Protein AF-A0A7V9H832-F1 (afdb_monomer_lite)

Foldseek 3Di:
DPQLLVVLLVVQLVQPPDKDFLVRSLCVQCVNPDDPVSSPSNVVSQVVCCVVQQWPDDPRIIHGHPVNNVVVVVVVD

Secondary structure (DSSP, 8-state):
---HHHHHHHHHHHTTT--EEHHHHHHHHTTT---HHHHHHHHHHHHHHHHTTSEEEETTEEEE-HHHHHHHHHHH-

Radius of gyration: 11.94 Å; chains: 1; bounding box: 34×20×27 Å

Sequence (77 aa):
MSDPRLAVLELLLDHHPGLLAVDEVIREMTSGAETFAARDPIEVALRELVEAGLAHRLGAFVFASHAAAGFHQMRQD

Structure (mmCIF, N/CA/C/O backbone):
data_AF-A0A7V9H832-F1
#
_entry.id   AF-A0A7V9H832-F1
#
loop_
_atom_site.group_PDB
_atom_site.id
_atom_site.type_symbol
_atom_site.label_atom_id
_atom_site.label_alt_id
_atom_site.label_comp_id
_atom_site.label_asym_id
_atom_site.label_entity_id
_atom_site.label_seq_id
_atom_site.pdbx_PDB_ins_code
_atom_site.Cartn_x
_atom_site.Cartn_y
_atom_site.Cartn_z
_atom_site.occupancy
_atom_site.B_iso_or_equiv
_atom_site.auth_seq_id
_atom_site.auth_comp_id
_atom_site.auth_asym_id
_atom_site.auth_atom_id
_atom_site.pdbx_PDB_model_num
ATOM 1 N N . MET A 1 1 ? 4.794 1.739 16.926 1.00 55.56 1 MET A N 1
ATOM 2 C CA . MET A 1 1 ? 3.891 1.363 15.820 1.00 55.56 1 MET A CA 1
ATOM 3 C C . MET A 1 1 ? 4.749 1.376 14.568 1.00 55.56 1 MET A C 1
ATOM 5 O O . MET A 1 1 ? 5.433 2.376 14.385 1.00 55.56 1 MET A O 1
ATOM 9 N N . SER A 1 2 ? 4.847 0.267 13.827 1.00 71.00 2 SER A N 1
ATOM 10 C CA . SER A 1 2 ? 5.634 0.239 12.579 1.00 71.00 2 SER A CA 1
ATOM 11 C C . SER A 1 2 ? 5.068 1.276 11.596 1.00 71.00 2 SER A C 1
ATOM 13 O O . SER A 1 2 ? 3.866 1.535 11.653 1.00 71.00 2 SER A O 1
ATOM 15 N N . ASP A 1 3 ? 5.902 1.903 10.757 1.00 89.31 3 ASP A N 1
ATOM 16 C CA . ASP A 1 3 ? 5.441 2.866 9.738 1.00 89.31 3 ASP A CA 1
ATOM 17 C C . ASP A 1 3 ? 4.450 2.152 8.795 1.00 89.31 3 ASP A C 1
ATOM 19 O O . ASP A 1 3 ? 4.855 1.194 8.128 1.00 89.31 3 ASP A O 1
ATOM 23 N N . PRO A 1 4 ? 3.169 2.573 8.725 1.00 91.56 4 PRO A N 1
ATOM 24 C CA . PRO A 1 4 ? 2.165 1.925 7.884 1.00 91.56 4 PRO A CA 1
ATOM 25 C C . PRO A 1 4 ? 2.573 1.822 6.413 1.00 91.56 4 PRO A C 1
ATOM 27 O O . PRO A 1 4 ? 2.231 0.842 5.761 1.00 91.56 4 PRO A O 1
ATOM 30 N N . ARG A 1 5 ? 3.350 2.780 5.887 1.00 95.00 5 ARG A N 1
ATOM 31 C CA . ARG A 1 5 ? 3.851 2.712 4.507 1.00 95.00 5 ARG A CA 1
ATOM 32 C C . ARG A 1 5 ? 4.830 1.577 4.306 1.00 95.00 5 ARG A C 1
ATOM 34 O O . ARG A 1 5 ? 4.739 0.885 3.301 1.00 95.00 5 ARG A O 1
ATOM 41 N N . LEU A 1 6 ? 5.768 1.411 5.238 1.00 94.44 6 LEU A N 1
ATOM 42 C CA . LEU A 1 6 ? 6.775 0.363 5.136 1.00 94.44 6 LEU A CA 1
ATOM 43 C C . LEU A 1 6 ? 6.096 -1.003 5.171 1.00 94.44 6 LEU A C 1
ATOM 45 O O . LEU A 1 6 ? 6.319 -1.810 4.279 1.00 94.44 6 LEU A O 1
ATOM 49 N N . ALA A 1 7 ? 5.196 -1.210 6.130 1.00 94.75 7 ALA A N 1
ATOM 50 C CA . ALA A 1 7 ? 4.520 -2.490 6.285 1.00 94.75 7 ALA A CA 1
ATOM 51 C C . ALA A 1 7 ? 3.567 -2.807 5.113 1.00 94.75 7 ALA A C 1
ATOM 53 O O . ALA A 1 7 ? 3.515 -3.943 4.650 1.00 94.75 7 ALA A O 1
ATOM 54 N N . VAL A 1 8 ? 2.856 -1.806 4.574 1.00 96.50 8 VAL A N 1
ATOM 55 C CA . VAL A 1 8 ? 2.051 -1.988 3.353 1.00 96.50 8 VAL A CA 1
ATOM 56 C C . VAL A 1 8 ? 2.945 -2.300 2.153 1.00 96.50 8 VAL A C 1
ATOM 58 O O . VAL A 1 8 ? 2.622 -3.190 1.374 1.00 96.50 8 VAL A O 1
ATOM 61 N N . LEU A 1 9 ? 4.068 -1.596 1.988 1.00 96.81 9 LEU A N 1
ATOM 62 C CA . LEU A 1 9 ? 4.989 -1.850 0.883 1.00 96.81 9 LEU A CA 1
ATOM 63 C C . LEU A 1 9 ? 5.588 -3.260 0.960 1.00 96.81 9 LEU A C 1
ATOM 65 O O . LEU A 1 9 ? 5.625 -3.938 -0.060 1.00 96.81 9 LEU A O 1
ATOM 69 N N . GLU A 1 10 ? 6.004 -3.709 2.144 1.00 95.75 10 GLU A N 1
ATOM 70 C CA . GLU A 1 10 ? 6.488 -5.076 2.386 1.00 95.75 10 GLU A CA 1
ATOM 71 C C . GLU A 1 10 ? 5.430 -6.111 1.988 1.00 95.75 10 GLU A C 1
ATOM 73 O O . GLU A 1 10 ? 5.715 -6.987 1.175 1.00 95.75 10 GLU A O 1
ATOM 78 N N . LEU A 1 11 ? 4.178 -5.935 2.426 1.00 96.25 11 LEU A N 1
ATOM 79 C CA . LEU A 1 11 ? 3.078 -6.816 2.031 1.00 96.25 11 LEU A CA 1
ATOM 80 C C . LEU A 1 11 ? 2.896 -6.880 0.504 1.00 96.25 11 LEU A C 1
ATOM 82 O O . LEU A 1 11 ? 2.708 -7.963 -0.052 1.00 96.25 11 LEU A O 1
ATOM 86 N N . LEU A 1 12 ? 2.948 -5.737 -0.190 1.00 97.56 12 LEU A N 1
ATOM 87 C CA . LEU A 1 12 ? 2.822 -5.695 -1.652 1.00 97.56 12 LEU A CA 1
ATOM 88 C C . LEU A 1 12 ? 4.018 -6.344 -2.366 1.00 97.56 12 LEU A C 1
ATOM 90 O O . LEU A 1 12 ? 3.843 -6.921 -3.439 1.00 97.56 12 LEU A O 1
ATOM 94 N N . LEU A 1 13 ? 5.222 -6.226 -1.803 1.00 96.62 13 LEU A N 1
ATOM 95 C CA . LEU A 1 13 ? 6.444 -6.824 -2.342 1.00 96.62 13 LEU A CA 1
ATOM 96 C C . LEU A 1 13 ? 6.447 -8.345 -2.169 1.00 96.62 13 LEU A C 1
ATOM 98 O O . LEU A 1 13 ? 6.786 -9.046 -3.119 1.00 96.62 13 LEU A O 1
ATOM 102 N N . ASP A 1 14 ? 5.987 -8.849 -1.024 1.00 95.50 14 ASP A N 1
ATOM 103 C CA . ASP A 1 14 ? 5.858 -10.287 -0.751 1.00 95.50 14 ASP A CA 1
ATOM 104 C C . ASP A 1 14 ? 4.867 -10.978 -1.698 1.00 95.50 14 ASP A C 1
ATOM 106 O O . ASP A 1 14 ? 4.999 -12.163 -2.002 1.00 95.50 14 ASP A O 1
ATOM 110 N N . HIS A 1 15 ? 3.881 -10.228 -2.197 1.00 95.06 15 HIS A N 1
ATOM 111 C CA . HIS A 1 15 ? 2.897 -10.725 -3.154 1.00 95.06 15 HIS A CA 1
ATOM 112 C C . HIS A 1 15 ? 3.281 -10.462 -4.612 1.00 95.06 15 HIS A C 1
ATOM 114 O O . HIS A 1 15 ? 2.563 -10.919 -5.500 1.00 95.06 15 HIS A O 1
ATOM 120 N N . HIS A 1 16 ? 4.380 -9.755 -4.901 1.00 92.00 16 HIS A N 1
ATOM 121 C CA . HIS A 1 16 ? 4.777 -9.423 -6.271 1.00 92.00 16 HIS A CA 1
ATOM 122 C C . HIS A 1 16 ? 5.088 -10.696 -7.091 1.00 92.00 16 HIS A C 1
ATOM 124 O O . HIS A 1 16 ? 5.797 -11.576 -6.604 1.00 92.00 16 HIS A O 1
ATOM 130 N N . PRO A 1 17 ? 4.614 -10.814 -8.352 1.00 93.00 17 PRO A N 1
ATOM 131 C CA . PRO A 1 17 ? 3.936 -9.803 -9.180 1.00 93.00 17 PRO A CA 1
ATOM 132 C C . PRO A 1 17 ? 2.399 -9.770 -9.071 1.00 93.00 17 PRO A C 1
ATOM 134 O O . PRO A 1 17 ? 1.730 -9.213 -9.940 1.00 93.00 17 PRO A O 1
ATOM 137 N N . GLY A 1 18 ? 1.825 -10.382 -8.040 1.00 95.31 18 GLY A N 1
ATOM 1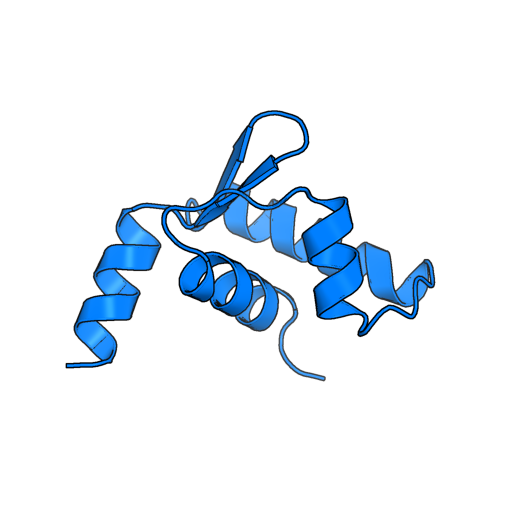38 C CA . GLY A 1 18 ? 0.392 -10.413 -7.771 1.00 95.31 18 GLY A CA 1
ATOM 139 C C . GLY A 1 18 ? -0.218 -9.054 -7.417 1.00 95.31 18 GLY A C 1
ATOM 140 O O . GLY A 1 18 ? 0.460 -8.110 -7.008 1.00 95.31 18 GLY A O 1
ATOM 141 N N . LEU A 1 19 ? -1.539 -8.975 -7.592 1.00 96.69 19 LEU A N 1
ATOM 142 C CA . LEU A 1 19 ? -2.368 -7.836 -7.215 1.00 96.69 19 LEU A CA 1
ATOM 143 C C . LEU A 1 19 ? -3.176 -8.208 -5.973 1.00 96.69 19 LEU A C 1
ATOM 145 O O . LEU A 1 19 ? -3.740 -9.300 -5.926 1.00 96.69 19 LEU A O 1
ATOM 149 N N . LEU A 1 20 ? -3.284 -7.284 -5.021 1.00 97.69 20 LEU A N 1
ATOM 150 C CA . LEU A 1 20 ? -4.162 -7.419 -3.859 1.00 97.69 20 LEU A CA 1
ATOM 151 C C . LEU A 1 20 ? -5.337 -6.458 -3.983 1.00 97.69 20 LEU A C 1
ATOM 153 O O . LEU A 1 20 ? -5.168 -5.314 -4.417 1.00 97.69 20 LEU A O 1
ATOM 157 N N . ALA A 1 21 ? -6.534 -6.891 -3.595 1.00 97.50 21 ALA A N 1
ATOM 158 C CA . ALA A 1 21 ? -7.629 -5.954 -3.395 1.00 97.50 21 ALA A CA 1
ATOM 159 C C . ALA A 1 21 ? -7.309 -5.035 -2.205 1.00 97.50 21 ALA A C 1
ATOM 161 O O . ALA A 1 21 ? -6.697 -5.455 -1.224 1.00 97.50 21 ALA A O 1
ATOM 162 N N . VAL A 1 22 ? -7.749 -3.776 -2.252 1.00 95.81 22 VAL A N 1
ATOM 163 C CA . VAL A 1 22 ? -7.546 -2.829 -1.136 1.00 95.81 22 VAL A CA 1
ATOM 164 C C . VAL A 1 22 ? -8.132 -3.374 0.173 1.00 95.81 22 VAL A C 1
ATOM 166 O O . VAL A 1 22 ? -7.496 -3.256 1.217 1.00 95.81 22 VAL A O 1
ATOM 169 N N . ASP A 1 23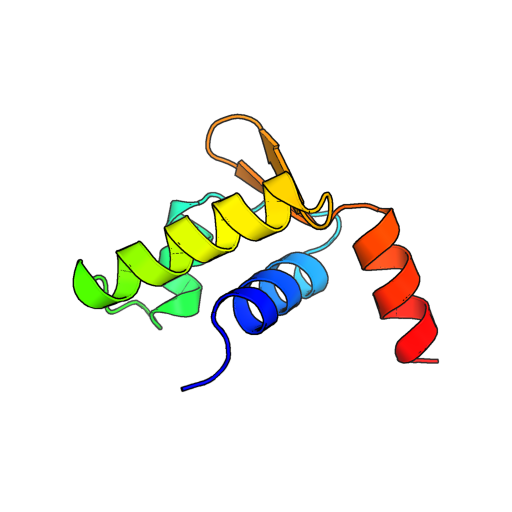 ? -9.295 -4.028 0.115 1.00 94.19 23 ASP A N 1
ATOM 170 C CA . ASP A 1 23 ? -9.909 -4.652 1.293 1.00 94.19 23 ASP A CA 1
ATOM 171 C C . ASP A 1 23 ? -9.077 -5.835 1.823 1.00 94.19 23 ASP A C 1
ATOM 173 O O . ASP A 1 23 ? -9.006 -6.041 3.032 1.00 94.19 23 ASP A O 1
ATOM 177 N N . GLU A 1 24 ? -8.380 -6.574 0.953 1.00 95.12 24 GLU A N 1
ATOM 178 C CA . GLU A 1 24 ? -7.447 -7.623 1.386 1.00 95.12 24 GLU A CA 1
ATOM 179 C C . GLU A 1 24 ? -6.246 -7.013 2.106 1.00 95.12 24 GLU A C 1
ATOM 181 O O . GLU A 1 24 ? -5.917 -7.459 3.199 1.00 95.12 24 GLU A O 1
ATOM 186 N N . VAL A 1 25 ? -5.654 -5.940 1.570 1.00 95.44 25 VAL A N 1
ATOM 187 C CA . VAL A 1 25 ? -4.566 -5.214 2.250 1.00 95.44 25 VAL A CA 1
ATOM 188 C C . VAL A 1 25 ? -5.006 -4.753 3.638 1.00 95.44 25 VAL A C 1
ATOM 190 O O . VAL A 1 25 ? -4.291 -4.969 4.611 1.00 95.44 25 VAL A O 1
ATOM 193 N N . ILE A 1 26 ? -6.195 -4.155 3.757 1.00 93.25 26 ILE A N 1
ATOM 194 C CA . ILE A 1 26 ? -6.727 -3.709 5.051 1.00 93.25 26 ILE A CA 1
ATOM 195 C C . ILE A 1 26 ? -6.888 -4.896 6.007 1.00 93.25 26 ILE A C 1
ATOM 197 O O . ILE A 1 26 ? -6.468 -4.814 7.163 1.00 93.25 26 ILE A O 1
ATOM 201 N N . ARG A 1 27 ? -7.449 -6.013 5.538 1.00 91.56 27 ARG A N 1
ATOM 202 C CA . ARG A 1 27 ? -7.654 -7.207 6.362 1.00 91.56 27 ARG A CA 1
ATOM 203 C C . ARG A 1 27 ? -6.335 -7.787 6.872 1.00 91.56 27 ARG A C 1
ATOM 205 O O . ARG A 1 27 ? -6.224 -8.046 8.070 1.00 91.56 27 ARG A O 1
ATOM 212 N N . GLU A 1 28 ? -5.341 -7.950 6.001 1.00 92.31 28 GLU A N 1
ATOM 213 C CA . GLU A 1 28 ? -4.027 -8.484 6.382 1.00 92.31 28 GLU A CA 1
ATOM 214 C C . GLU A 1 28 ? -3.322 -7.553 7.384 1.00 92.31 28 GLU A C 1
ATOM 216 O O . GLU A 1 28 ? -2.864 -7.984 8.444 1.00 92.31 28 GLU A O 1
ATOM 221 N N . MET A 1 29 ? -3.332 -6.244 7.120 1.00 91.19 29 MET A N 1
ATOM 222 C CA . MET A 1 29 ? -2.665 -5.238 7.957 1.00 91.19 29 MET A CA 1
ATOM 223 C C . MET A 1 29 ? -3.314 -5.038 9.331 1.00 91.19 29 MET A C 1
ATOM 225 O O . MET A 1 29 ? -2.655 -4.609 10.279 1.00 91.19 29 MET A O 1
ATOM 229 N N . THR A 1 30 ? -4.603 -5.350 9.458 1.00 88.06 30 THR A N 1
ATOM 230 C CA . THR A 1 30 ? -5.346 -5.266 10.724 1.00 88.06 30 THR A CA 1
ATOM 231 C C . THR A 1 30 ? -5.443 -6.601 11.458 1.00 88.06 30 THR A C 1
ATOM 233 O O . THR A 1 30 ? -6.095 -6.672 12.500 1.00 88.06 30 THR A O 1
ATOM 236 N N . SER A 1 31 ? -4.814 -7.668 10.942 1.00 8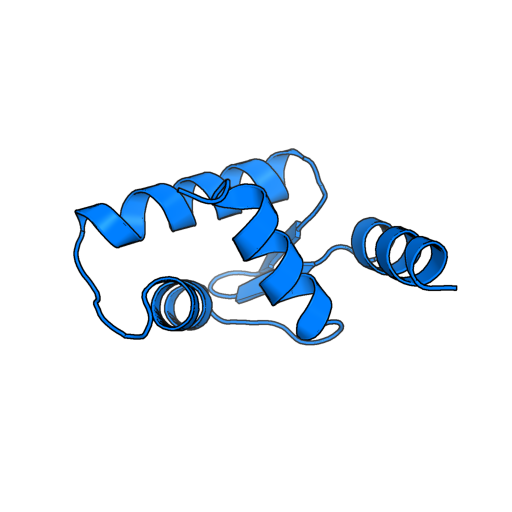2.38 31 SER A N 1
ATOM 237 C CA . SER A 1 31 ? -5.001 -9.040 11.442 1.00 82.38 31 SER A CA 1
ATOM 238 C C . SER A 1 31 ? -6.489 -9.430 11.555 1.00 82.38 31 SER A C 1
ATOM 240 O O . SER A 1 31 ? -6.890 -10.134 12.481 1.00 82.38 31 SER A O 1
ATOM 242 N N . GLY A 1 32 ? -7.329 -8.917 10.648 1.00 69.69 32 GLY A N 1
ATOM 243 C CA . GLY A 1 32 ? -8.782 -9.115 10.645 1.00 69.69 32 GLY A CA 1
ATOM 244 C C . GLY A 1 32 ? -9.588 -8.246 11.624 1.00 69.69 32 GLY A C 1
ATOM 245 O O . GLY A 1 32 ? -10.810 -8.384 11.678 1.00 69.69 32 GLY A O 1
ATOM 246 N N . ALA A 1 33 ? -8.960 -7.347 12.390 1.00 66.88 33 ALA A N 1
ATOM 247 C CA . ALA A 1 33 ? -9.655 -6.407 13.274 1.00 66.88 33 ALA A CA 1
ATOM 248 C C . ALA A 1 33 ? -10.001 -5.097 12.537 1.00 66.88 33 ALA A C 1
ATOM 250 O O . ALA A 1 33 ? -9.333 -4.071 12.686 1.00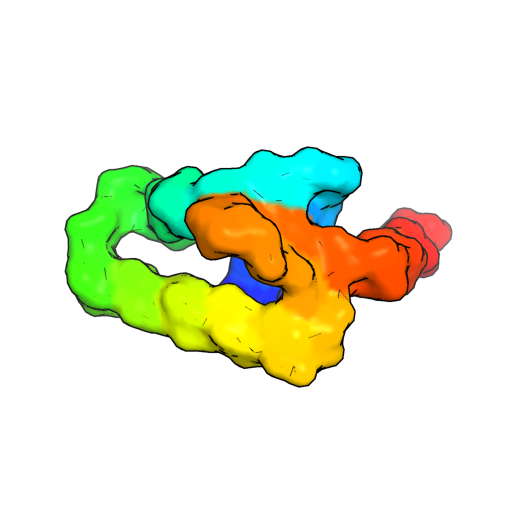 66.88 33 ALA A O 1
ATOM 251 N N . GLU A 1 34 ? -11.072 -5.116 11.743 1.00 63.28 34 GLU A N 1
ATOM 252 C CA . GLU A 1 34 ? -11.509 -3.969 10.936 1.00 63.28 34 GLU A CA 1
ATOM 253 C C . GLU A 1 34 ? -12.180 -2.868 11.779 1.00 63.28 34 GLU A C 1
ATOM 255 O O . GLU A 1 34 ? -13.403 -2.760 11.871 1.00 63.28 34 GLU A O 1
ATOM 260 N N . THR A 1 35 ? -11.377 -2.003 12.399 1.00 71.50 35 THR A N 1
ATOM 261 C CA . THR A 1 35 ? -11.864 -0.739 12.978 1.00 71.50 35 THR A CA 1
ATOM 262 C C . THR A 1 35 ? -11.526 0.437 12.063 1.00 71.50 35 THR A C 1
ATOM 264 O O . THR A 1 35 ? -10.473 0.453 11.428 1.00 71.50 35 THR A O 1
ATOM 267 N N . PHE A 1 36 ? -12.381 1.469 12.025 1.00 62.69 36 PHE A N 1
ATOM 268 C CA . PHE A 1 36 ? -12.111 2.701 11.260 1.00 62.69 36 PHE A CA 1
ATOM 269 C C . PHE A 1 36 ? -10.749 3.326 11.607 1.00 62.69 36 PHE A C 1
ATOM 271 O O . PHE A 1 36 ? -10.036 3.774 10.714 1.00 62.69 36 PHE A O 1
ATOM 278 N N . ALA A 1 37 ? -10.363 3.296 12.887 1.00 72.62 37 ALA A N 1
ATOM 279 C CA . ALA A 1 37 ? -9.079 3.812 13.362 1.00 72.62 37 ALA A CA 1
ATOM 280 C C . ALA A 1 37 ? -7.868 3.030 12.823 1.00 72.62 37 ALA A C 1
ATOM 282 O O . ALA A 1 37 ? -6.777 3.585 12.731 1.00 72.62 37 ALA A O 1
ATOM 283 N N . ALA A 1 38 ? -8.054 1.757 12.466 1.00 75.69 38 ALA A N 1
ATOM 284 C CA . ALA A 1 38 ? -7.012 0.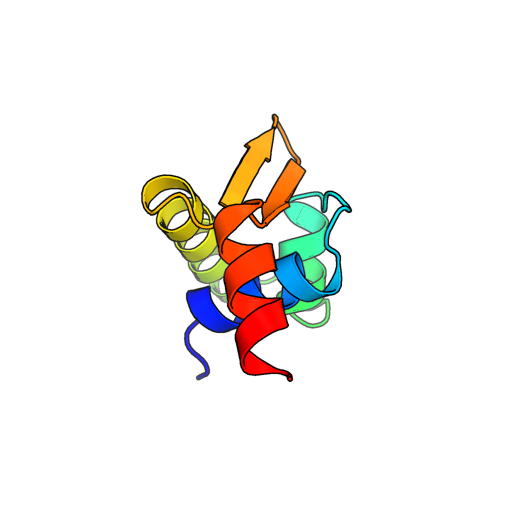923 11.879 1.00 75.69 38 ALA A CA 1
ATOM 285 C C . ALA A 1 38 ? -6.984 1.019 10.343 1.00 75.69 38 ALA A C 1
ATOM 287 O O . ALA A 1 38 ? -5.917 0.909 9.747 1.00 75.69 38 ALA A O 1
ATOM 288 N N . ARG A 1 39 ? -8.136 1.277 9.709 1.00 86.81 39 ARG A N 1
ATOM 289 C CA . ARG A 1 39 ? -8.290 1.385 8.250 1.00 86.81 39 ARG A CA 1
ATOM 290 C C . ARG A 1 39 ? -7.675 2.656 7.662 1.00 86.81 39 ARG A C 1
ATOM 292 O O . ARG A 1 39 ? -6.948 2.572 6.677 1.00 86.81 39 ARG A O 1
ATOM 299 N N . ASP A 1 40 ? -7.960 3.815 8.252 1.00 89.75 40 ASP A N 1
ATOM 300 C CA . ASP A 1 40 ? -7.557 5.114 7.689 1.00 89.75 40 ASP A CA 1
ATOM 301 C C . ASP A 1 40 ? -6.030 5.242 7.479 1.00 89.75 40 ASP A C 1
ATOM 303 O O . ASP A 1 40 ? -5.611 5.579 6.369 1.00 89.75 40 ASP A O 1
ATOM 307 N N . PRO A 1 41 ? -5.161 4.846 8.435 1.00 92.62 41 PRO A N 1
ATOM 308 C CA . PRO A 1 41 ? -3.712 4.871 8.219 1.00 92.62 41 PRO A CA 1
ATOM 309 C C . PRO A 1 41 ? -3.233 4.000 7.046 1.00 92.62 41 PRO A C 1
ATOM 311 O O . PRO A 1 41 ? -2.251 4.345 6.391 1.00 92.62 41 PRO A O 1
ATOM 314 N N . ILE A 1 42 ? -3.915 2.883 6.768 1.00 94.44 42 ILE A N 1
ATOM 315 C CA . ILE A 1 42 ? -3.573 1.965 5.670 1.00 94.44 42 ILE A CA 1
ATOM 316 C C . ILE A 1 42 ? -3.956 2.588 4.325 1.00 94.44 42 ILE A C 1
ATOM 318 O O . ILE A 1 42 ? -3.173 2.552 3.377 1.00 94.44 42 ILE A O 1
ATOM 322 N N . GLU A 1 43 ? -5.136 3.204 4.234 1.00 94.88 43 GLU A N 1
ATOM 323 C CA . GLU A 1 43 ? -5.571 3.895 3.016 1.00 94.88 43 GLU A CA 1
ATOM 324 C C . GLU A 1 43 ? -4.694 5.115 2.705 1.00 94.88 43 GLU A C 1
ATOM 326 O O . GLU A 1 43 ? -4.337 5.344 1.545 1.00 94.88 43 GLU A O 1
ATOM 331 N N . VAL A 1 44 ? -4.293 5.868 3.737 1.00 96.19 44 VAL A N 1
ATOM 332 C CA . VAL A 1 44 ? -3.320 6.962 3.610 1.00 96.19 44 VAL A CA 1
ATOM 333 C C . VAL A 1 44 ? -1.984 6.430 3.093 1.00 96.19 44 VAL A C 1
ATOM 335 O O . VAL A 1 44 ? -1.470 6.956 2.107 1.00 96.19 44 VAL A O 1
ATOM 338 N N . ALA A 1 45 ? -1.460 5.354 3.684 1.00 96.88 45 ALA A N 1
ATOM 339 C CA . ALA A 1 45 ? -0.212 4.736 3.245 1.00 96.88 45 ALA A CA 1
ATOM 340 C C . ALA A 1 45 ? -0.267 4.269 1.783 1.00 96.88 45 ALA A C 1
ATOM 342 O O . ALA A 1 45 ? 0.659 4.534 1.018 1.00 96.88 45 ALA A O 1
ATOM 343 N N . LEU A 1 46 ? -1.362 3.629 1.362 1.00 97.31 46 LEU A N 1
ATOM 344 C CA . LEU A 1 46 ? -1.559 3.217 -0.030 1.00 97.31 46 LEU A CA 1
ATOM 345 C C . LEU A 1 46 ? -1.529 4.409 -0.988 1.00 97.31 46 LEU A C 1
ATOM 347 O O . LEU A 1 46 ? -0.881 4.338 -2.032 1.00 97.31 46 LEU A O 1
ATOM 351 N N . ARG A 1 47 ? -2.201 5.512 -0.637 1.00 97.75 47 ARG A N 1
ATOM 352 C CA . ARG A 1 47 ? -2.182 6.736 -1.446 1.00 97.75 47 ARG A CA 1
ATOM 353 C C . ARG A 1 47 ? -0.767 7.299 -1.563 1.00 97.75 47 ARG A C 1
ATOM 355 O O . ARG A 1 47 ? -0.324 7.565 -2.675 1.00 97.75 47 ARG A O 1
ATOM 362 N N . GLU A 1 48 ? -0.052 7.421 -0.451 1.00 98.19 48 GLU A N 1
ATOM 363 C CA . GLU A 1 48 ? 1.311 7.964 -0.431 1.00 98.19 48 GLU A CA 1
ATOM 364 C C . GLU A 1 48 ? 2.293 7.097 -1.236 1.00 98.19 48 GLU A C 1
ATOM 366 O O . GLU A 1 48 ? 3.126 7.623 -1.972 1.00 98.19 48 GLU A O 1
ATOM 371 N N . LEU A 1 49 ? 2.174 5.768 -1.165 1.00 98.12 49 LEU A N 1
ATOM 372 C CA . LEU A 1 49 ? 2.995 4.847 -1.960 1.00 98.12 49 LEU A CA 1
ATOM 373 C C . LEU A 1 49 ? 2.704 4.950 -3.463 1.00 98.12 49 LEU A C 1
ATOM 375 O O . LEU A 1 49 ? 3.627 4.841 -4.275 1.00 98.12 49 LEU A O 1
ATOM 379 N N . VAL A 1 50 ? 1.441 5.169 -3.841 1.00 97.88 50 VAL A N 1
ATOM 380 C CA . VAL A 1 50 ? 1.047 5.404 -5.238 1.00 97.88 50 VAL A CA 1
ATOM 381 C C . VAL A 1 50 ? 1.584 6.743 -5.737 1.00 97.88 50 VAL A C 1
ATOM 383 O O . VAL A 1 50 ? 2.167 6.799 -6.818 1.00 97.88 50 VAL A O 1
ATOM 386 N N . GLU A 1 51 ? 1.446 7.808 -4.947 1.00 97.94 51 GLU A N 1
ATOM 387 C CA . GLU A 1 51 ? 1.987 9.135 -5.268 1.00 97.94 51 GLU A CA 1
ATOM 388 C C . GLU A 1 51 ? 3.519 9.117 -5.398 1.00 97.94 51 GLU A C 1
ATOM 390 O O . GLU A 1 51 ? 4.074 9.789 -6.265 1.00 97.94 51 GLU A O 1
ATOM 395 N N . ALA A 1 52 ? 4.201 8.293 -4.597 1.00 97.06 52 ALA A N 1
ATOM 396 C CA . ALA A 1 52 ? 5.645 8.087 -4.668 1.00 97.06 52 ALA A CA 1
ATOM 397 C C . ALA A 1 52 ? 6.101 7.158 -5.816 1.00 97.06 52 ALA A C 1
ATOM 399 O O . ALA A 1 52 ? 7.303 6.995 -6.024 1.00 97.06 52 ALA A O 1
ATOM 400 N N . GLY A 1 53 ? 5.182 6.516 -6.549 1.00 97.19 53 GLY A N 1
ATOM 401 C CA . GLY A 1 53 ? 5.507 5.557 -7.616 1.00 97.19 53 GLY A CA 1
ATOM 402 C C . GLY A 1 53 ? 6.056 4.207 -7.126 1.00 97.19 53 GLY A C 1
ATOM 403 O O . GLY A 1 53 ? 6.587 3.421 -7.916 1.00 97.19 53 GLY A O 1
ATOM 404 N N . LEU A 1 54 ? 5.933 3.918 -5.828 1.00 97.44 54 LEU A N 1
ATOM 405 C CA . LEU A 1 54 ? 6.340 2.646 -5.218 1.00 97.44 54 LEU A CA 1
ATOM 406 C C . LEU A 1 54 ? 5.250 1.574 -5.340 1.00 97.44 54 LEU A C 1
ATOM 408 O O . LEU A 1 54 ? 5.547 0.381 -5.333 1.00 97.44 54 LEU A O 1
ATOM 412 N N . ALA A 1 55 ? 4.001 1.999 -5.516 1.00 97.94 55 ALA A N 1
ATOM 413 C CA . ALA A 1 55 ? 2.867 1.142 -5.816 1.00 97.94 55 ALA A CA 1
ATOM 414 C C . ALA A 1 55 ? 2.058 1.694 -6.996 1.00 97.94 55 ALA A C 1
ATOM 416 O O . ALA A 1 55 ? 2.140 2.870 -7.355 1.00 97.94 55 ALA A O 1
ATOM 417 N N . HIS A 1 56 ? 1.235 0.839 -7.587 1.00 97.81 56 HIS A N 1
ATOM 418 C CA . HIS A 1 56 ? 0.253 1.213 -8.593 1.00 97.81 56 HIS A CA 1
ATOM 419 C C . HIS A 1 56 ? -1.137 0.768 -8.157 1.00 97.81 56 HIS A C 1
ATOM 421 O O . HIS A 1 56 ? -1.294 -0.229 -7.451 1.00 97.81 56 HIS A O 1
ATOM 427 N N . ARG A 1 57 ? 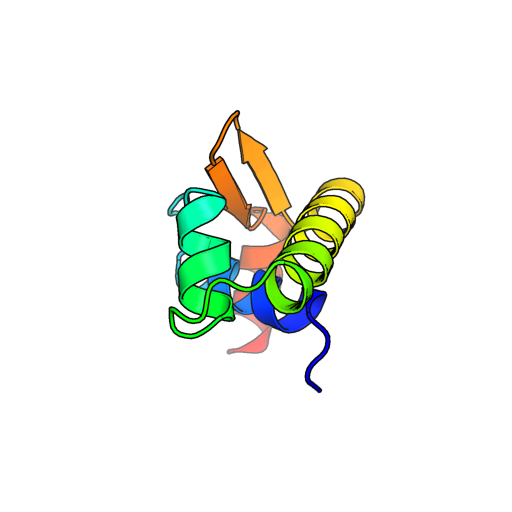-2.152 1.515 -8.598 1.00 96.75 57 ARG A N 1
ATOM 428 C CA . ARG A 1 57 ? -3.559 1.212 -8.341 1.00 96.75 57 ARG A CA 1
ATOM 429 C C . ARG A 1 57 ? -4.299 0.980 -9.653 1.00 96.75 57 ARG A C 1
ATOM 431 O O . ARG A 1 57 ? -4.268 1.830 -10.539 1.00 96.75 57 ARG A O 1
ATOM 438 N N . LEU A 1 58 ? -5.002 -0.145 -9.744 1.00 96.31 58 LEU A N 1
ATOM 439 C CA . LEU A 1 58 ? -5.887 -0.504 -10.850 1.00 96.31 58 LEU A CA 1
ATOM 440 C C . LEU A 1 58 ? -7.292 -0.760 -10.294 1.00 96.31 58 LEU A C 1
ATOM 442 O O . LEU A 1 58 ? -7.612 -1.856 -9.838 1.00 96.31 58 LEU A O 1
ATOM 446 N N . GLY A 1 59 ? -8.136 0.272 -10.292 1.00 94.75 59 GLY A N 1
ATOM 447 C CA . GLY A 1 59 ? -9.471 0.190 -9.696 1.00 94.75 59 GLY A CA 1
ATOM 448 C C . GLY A 1 59 ? -9.413 -0.149 -8.202 1.00 94.75 59 GLY A C 1
ATOM 449 O O . GLY A 1 59 ? -8.886 0.627 -7.403 1.00 94.75 59 GLY A O 1
ATOM 450 N N . ALA A 1 60 ? -9.965 -1.305 -7.829 1.00 96.00 60 ALA A N 1
ATOM 451 C CA . ALA A 1 60 ? -9.971 -1.805 -6.452 1.00 96.00 60 ALA A CA 1
ATOM 452 C C . ALA A 1 60 ? -8.682 -2.546 -6.051 1.00 96.00 60 ALA A C 1
ATOM 454 O O . ALA A 1 60 ? -8.568 -2.967 -4.904 1.00 96.00 60 ALA A O 1
ATOM 455 N N . PHE A 1 61 ? -7.726 -2.697 -6.969 1.00 97.50 61 PHE A N 1
ATOM 456 C CA . PHE A 1 61 ? -6.500 -3.458 -6.750 1.00 97.50 61 PHE A CA 1
ATOM 457 C C . PHE A 1 61 ? -5.277 -2.557 -6.610 1.00 97.50 61 PHE A C 1
ATOM 459 O O . PHE A 1 61 ? -5.201 -1.495 -7.235 1.00 97.50 61 PHE A O 1
ATOM 466 N N . VAL A 1 62 ? -4.305 -3.009 -5.824 1.00 98.00 62 VAL A N 1
ATOM 467 C CA . VAL A 1 62 ? -3.009 -2.366 -5.594 1.00 98.00 62 VAL A CA 1
ATOM 468 C C . VAL A 1 62 ? -1.881 -3.392 -5.698 1.00 98.00 62 VAL A C 1
ATOM 470 O O . VAL A 1 62 ? -2.071 -4.569 -5.397 1.00 98.00 62 VAL A O 1
ATOM 473 N N . PHE A 1 63 ? -0.717 -2.957 -6.175 1.00 97.94 63 PHE A N 1
ATOM 474 C CA . PHE A 1 63 ? 0.454 -3.815 -6.374 1.00 97.94 63 PHE A CA 1
ATOM 475 C C . PHE A 1 63 ? 1.751 -3.003 -6.342 1.00 97.94 63 PHE A C 1
ATOM 477 O O . PHE A 1 63 ? 1.746 -1.808 -6.652 1.00 97.94 63 PHE A O 1
ATOM 484 N N . ALA A 1 64 ? 2.863 -3.643 -5.972 1.00 97.62 64 ALA A N 1
ATOM 485 C CA . ALA A 1 64 ? 4.181 -3.011 -5.969 1.00 97.62 64 ALA A CA 1
ATOM 486 C C . ALA A 1 64 ? 4.642 -2.676 -7.398 1.00 97.62 64 ALA A C 1
ATOM 488 O O . ALA A 1 64 ? 4.422 -3.453 -8.333 1.00 97.62 64 ALA A O 1
ATOM 489 N N . SER A 1 65 ? 5.309 -1.533 -7.575 1.00 97.06 65 SER A N 1
ATOM 490 C CA . SER A 1 65 ? 5.904 -1.184 -8.867 1.00 97.06 65 SER A CA 1
ATOM 491 C C . SER A 1 65 ? 7.100 -2.086 -9.186 1.00 97.06 65 SER A C 1
ATOM 493 O O . SER A 1 65 ? 7.794 -2.574 -8.292 1.00 97.06 65 SER A O 1
ATOM 495 N N . HIS A 1 66 ? 7.391 -2.285 -10.475 1.00 93.19 66 HIS A N 1
ATOM 496 C CA . HIS A 1 66 ? 8.558 -3.075 -10.889 1.00 93.19 66 HIS A CA 1
ATOM 497 C C . HIS A 1 66 ? 9.878 -2.509 -10.350 1.00 93.19 66 HIS A C 1
ATOM 499 O O . HIS A 1 66 ? 10.773 -3.276 -10.008 1.00 93.19 66 HIS A O 1
ATOM 505 N N . ALA A 1 67 ? 10.002 -1.182 -10.253 1.00 92.94 67 ALA A N 1
ATOM 506 C CA . ALA A 1 67 ? 11.193 -0.543 -9.700 1.00 92.94 67 ALA A CA 1
ATOM 507 C C . ALA A 1 67 ? 11.360 -0.852 -8.203 1.00 92.94 67 ALA A C 1
ATOM 509 O O . ALA A 1 67 ? 12.464 -1.182 -7.771 1.00 92.94 67 ALA A O 1
ATOM 510 N N . ALA A 1 68 ? 10.267 -0.803 -7.431 1.00 92.62 68 ALA A N 1
ATOM 511 C CA . ALA A 1 68 ? 10.280 -1.169 -6.018 1.00 92.62 68 ALA A CA 1
ATOM 512 C C . ALA A 1 68 ? 10.646 -2.651 -5.826 1.00 92.62 68 ALA A C 1
ATOM 514 O O . ALA A 1 68 ? 11.521 -2.962 -5.019 1.00 92.62 68 ALA A O 1
ATOM 515 N N . ALA A 1 69 ? 10.052 -3.548 -6.620 1.00 92.19 69 ALA A N 1
ATOM 516 C CA . ALA A 1 69 ? 10.356 -4.979 -6.585 1.00 92.19 69 ALA A CA 1
ATOM 517 C C . ALA A 1 69 ? 11.818 -5.281 -6.958 1.00 92.19 69 ALA A C 1
ATOM 519 O O . ALA A 1 69 ? 12.492 -6.038 -6.262 1.00 92.19 69 ALA A O 1
ATOM 520 N N . GLY A 1 70 ? 12.337 -4.645 -8.013 1.00 91.62 70 GLY A N 1
ATOM 521 C CA . GLY A 1 70 ? 13.726 -4.813 -8.440 1.00 91.62 70 GLY A CA 1
ATOM 522 C C . GLY A 1 70 ? 14.732 -4.348 -7.386 1.00 91.62 70 GLY A C 1
ATOM 523 O O . GLY A 1 70 ? 15.689 -5.061 -7.094 1.00 91.62 70 GLY A O 1
ATOM 524 N N . PHE A 1 71 ? 14.500 -3.185 -6.767 1.00 89.75 71 PHE A N 1
ATOM 525 C CA . PHE A 1 71 ? 15.351 -2.695 -5.680 1.00 89.75 71 PHE A CA 1
ATOM 526 C C . PHE A 1 71 ? 15.286 -3.592 -4.435 1.00 89.75 71 PHE A C 1
ATOM 528 O O . PHE A 1 71 ? 16.311 -3.838 -3.800 1.00 89.75 71 PHE A O 1
ATOM 535 N N . HIS A 1 72 ? 14.095 -4.090 -4.089 1.00 89.50 72 HIS A N 1
ATOM 536 C CA . HIS A 1 72 ? 13.911 -5.007 -2.967 1.00 89.50 72 HIS A CA 1
ATOM 537 C C . HIS A 1 72 ? 14.705 -6.304 -3.158 1.00 89.50 72 HIS A C 1
ATOM 539 O O . HIS A 1 72 ? 15.442 -6.689 -2.254 1.00 89.50 72 HIS A O 1
ATOM 545 N N . GLN A 1 73 ? 14.637 -6.912 -4.348 1.00 86.69 73 GLN A N 1
ATOM 546 C CA . GLN A 1 73 ? 15.407 -8.114 -4.679 1.00 86.69 73 GLN A CA 1
ATOM 547 C C . GLN A 1 73 ? 16.917 -7.883 -4.530 1.00 86.69 73 GLN A C 1
ATOM 549 O O . GLN A 1 73 ? 17.593 -8.660 -3.868 1.00 86.69 73 GLN A O 1
ATOM 554 N N . MET A 1 74 ? 17.439 -6.771 -5.063 1.00 90.19 74 MET A N 1
ATOM 555 C CA . MET A 1 74 ? 18.869 -6.432 -4.973 1.00 90.19 74 MET A CA 1
ATOM 556 C C . MET A 1 74 ? 19.385 -6.269 -3.538 1.00 90.19 74 MET A C 1
ATOM 558 O O . MET A 1 74 ? 20.581 -6.385 -3.307 1.00 90.19 74 MET A O 1
ATOM 562 N N . ARG A 1 75 ? 18.518 -5.926 -2.579 1.00 85.25 75 ARG A N 1
ATOM 563 C CA . ARG A 1 75 ? 18.895 -5.771 -1.166 1.00 85.25 75 ARG A CA 1
ATOM 564 C C . ARG A 1 75 ? 18.976 -7.092 -0.401 1.00 85.25 75 ARG A C 1
ATOM 566 O O . ARG A 1 75 ? 19.492 -7.078 0.716 1.00 85.25 75 ARG A O 1
ATOM 573 N N . GLN A 1 76 ? 18.383 -8.158 -0.931 1.00 76.00 76 GLN A N 1
ATOM 574 C CA . GLN A 1 76 ? 18.323 -9.468 -0.281 1.00 76.00 76 GLN A CA 1
ATOM 575 C C . GLN A 1 76 ? 19.452 -10.413 -0.723 1.00 76.00 76 GLN A C 1
ATOM 577 O O . GLN A 1 76 ? 19.672 -11.422 -0.053 1.00 76.00 76 GLN A O 1
ATOM 582 N N . ASP A 1 77 ? 20.160 -10.059 -1.798 1.00 62.94 77 ASP A N 1
ATOM 583 C CA . ASP A 1 77 ? 21.358 -10.737 -2.312 1.00 62.94 77 ASP A CA 1
ATOM 584 C C . ASP A 1 77 ? 22.647 -10.194 -1.657 1.00 62.94 77 ASP A C 1
ATOM 586 O O . ASP A 1 77 ? 23.581 -11.001 -1.428 1.00 62.94 77 ASP A O 1
#

pLDDT: mean 90.6, std 10.05, range [55.56, 98.19]